Protein AF-A0A2E2U3H8-F1 (afdb_monomer_lite)

Structure (mmCIF, N/CA/C/O backbone):
data_AF-A0A2E2U3H8-F1
#
_entry.id   AF-A0A2E2U3H8-F1
#
loop_
_atom_site.group_PDB
_atom_site.id
_atom_site.type_symbol
_atom_site.label_atom_id
_atom_site.label_alt_id
_atom_site.label_comp_id
_atom_site.label_asym_id
_atom_site.label_entity_id
_atom_site.label_seq_id
_atom_site.pdbx_PDB_ins_code
_atom_site.Cartn_x
_atom_site.Cartn_y
_atom_site.Cartn_z
_atom_site.occupancy
_atom_site.B_iso_or_equiv
_atom_site.auth_seq_id
_atom_site.auth_comp_id
_atom_site.auth_asym_id
_atom_site.auth_atom_id
_atom_site.pdbx_PDB_model_num
ATOM 1 N N . MET A 1 1 ? 14.667 -15.020 2.758 1.00 33.25 1 MET A N 1
ATOM 2 C CA . MET A 1 1 ? 13.514 -15.561 3.508 1.00 33.25 1 MET A CA 1
ATOM 3 C C . MET A 1 1 ? 12.297 -14.980 2.812 1.00 33.25 1 MET A C 1
ATOM 5 O O . MET A 1 1 ? 12.153 -13.770 2.837 1.00 33.25 1 MET A O 1
ATOM 9 N N . PHE A 1 2 ? 11.556 -15.780 2.043 1.00 31.75 2 PHE A N 1
ATOM 10 C CA . PHE A 1 2 ? 10.430 -15.278 1.249 1.00 31.75 2 PHE A CA 1
ATOM 11 C C . PHE A 1 2 ? 9.254 -15.017 2.188 1.00 31.75 2 PHE A C 1
ATOM 13 O O . PHE A 1 2 ? 8.738 -15.956 2.792 1.00 31.75 2 PHE A O 1
ATOM 20 N N . ILE A 1 3 ? 8.874 -13.754 2.349 1.00 35.81 3 ILE A N 1
ATOM 21 C CA . ILE A 1 3 ? 7.619 -13.394 2.999 1.00 35.81 3 ILE A CA 1
ATOM 22 C C . ILE A 1 3 ? 6.612 -13.319 1.854 1.00 35.81 3 ILE A C 1
ATOM 24 O O . ILE A 1 3 ? 6.656 -12.395 1.051 1.00 35.81 3 ILE A O 1
ATOM 28 N N . SER A 1 4 ? 5.790 -14.357 1.696 1.00 38.09 4 SER A N 1
ATOM 29 C CA . SER A 1 4 ? 4.637 -14.288 0.795 1.00 38.09 4 SER A CA 1
ATOM 30 C 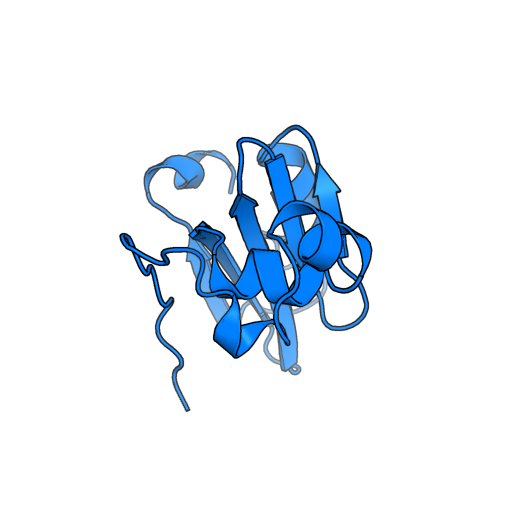C . SER A 1 4 ? 3.761 -13.094 1.192 1.00 38.09 4 SER A C 1
ATOM 32 O O . SER A 1 4 ? 3.645 -12.852 2.400 1.00 38.09 4 SER A O 1
ATOM 34 N N . PRO A 1 5 ? 3.111 -12.398 0.239 1.00 45.38 5 PRO A N 1
ATOM 35 C CA . PRO A 1 5 ? 2.172 -11.341 0.578 1.00 45.38 5 PRO A CA 1
ATOM 36 C C . PRO A 1 5 ? 1.086 -11.960 1.455 1.00 45.38 5 PRO A C 1
ATOM 38 O O . PRO A 1 5 ? 0.364 -12.873 1.040 1.00 45.38 5 PRO A O 1
ATOM 41 N N . LYS A 1 6 ? 1.038 -11.541 2.721 1.00 49.16 6 LYS A N 1
ATOM 42 C CA . LYS A 1 6 ? -0.003 -11.961 3.652 1.00 49.16 6 LYS A CA 1
ATOM 43 C C . LYS A 1 6 ? -1.239 -11.140 3.327 1.00 49.16 6 LYS A C 1
ATOM 45 O O . LYS A 1 6 ? -1.539 -10.172 4.007 1.00 49.16 6 LYS A O 1
ATOM 50 N N . TYR A 1 7 ? -1.969 -11.546 2.296 1.00 45.72 7 TYR A N 1
ATOM 51 C CA . TYR A 1 7 ? -3.379 -11.201 2.249 1.00 45.72 7 TYR A CA 1
ATOM 52 C C . TYR A 1 7 ? -4.042 -11.902 3.438 1.00 45.72 7 TYR A C 1
ATOM 54 O O . TYR A 1 7 ? -4.116 -13.134 3.476 1.00 45.72 7 TYR A O 1
ATOM 62 N N . VAL A 1 8 ? -4.438 -11.130 4.450 1.00 52.56 8 VAL A N 1
ATOM 63 C CA . VAL A 1 8 ? -5.211 -11.617 5.593 1.00 52.56 8 VAL A CA 1
ATOM 64 C C . VAL A 1 8 ? -6.640 -11.102 5.394 1.00 52.56 8 VAL A C 1
ATOM 66 O O . VAL A 1 8 ? -6.969 -10.031 5.893 1.00 52.56 8 VAL A O 1
ATOM 69 N N . PRO A 1 9 ? -7.495 -11.832 4.648 1.00 44.34 9 PRO A N 1
ATOM 70 C CA . PRO A 1 9 ? -8.863 -11.398 4.334 1.00 44.34 9 PRO A CA 1
ATOM 71 C C . PRO A 1 9 ? -9.733 -11.130 5.571 1.00 44.34 9 PRO A C 1
ATOM 73 O O . PRO A 1 9 ? -10.786 -10.513 5.455 1.00 44.34 9 PRO A O 1
ATOM 76 N N . ASP A 1 10 ? -9.276 -11.566 6.746 1.00 51.75 10 ASP A N 1
ATOM 77 C CA . ASP A 1 10 ? -9.946 -11.428 8.033 1.00 51.75 10 ASP A CA 1
ATOM 78 C C . ASP A 1 10 ? -9.028 -10.792 9.090 1.00 51.75 10 ASP A C 1
ATOM 80 O O . ASP A 1 10 ? -9.052 -11.204 10.252 1.00 51.75 10 ASP A O 1
ATOM 84 N N . ALA A 1 11 ? -8.176 -9.829 8.717 1.00 62.41 11 ALA A N 1
ATOM 85 C CA . ALA A 1 11 ? -7.449 -9.021 9.696 1.00 62.41 11 ALA A CA 1
ATOM 86 C C . ALA A 1 11 ? -8.455 -8.163 10.485 1.00 62.41 11 ALA A C 1
ATOM 88 O O . ALA A 1 11 ? -8.713 -7.001 10.185 1.00 62.41 11 ALA A O 1
ATOM 89 N N . GLN A 1 12 ? -9.113 -8.787 11.459 1.00 73.50 12 GLN A N 1
ATOM 90 C CA . GLN A 1 12 ? -10.036 -8.126 12.361 1.00 73.50 12 GLN A CA 1
ATOM 91 C C . GLN A 1 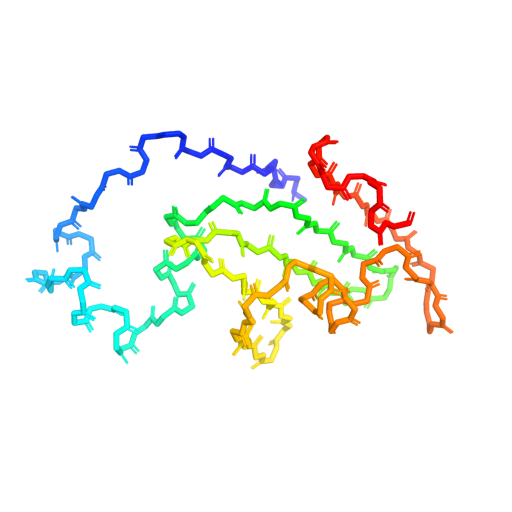12 ? -9.232 -7.325 13.375 1.00 73.50 12 GLN A C 1
ATOM 93 O O . GLN A 1 12 ? -8.219 -7.796 13.894 1.00 73.50 12 GLN A O 1
ATOM 98 N N . TRP A 1 13 ? -9.704 -6.112 13.653 1.00 83.00 13 TRP A N 1
ATOM 99 C CA . TRP A 1 13 ? -9.129 -5.267 14.685 1.00 83.00 13 TRP A CA 1
ATOM 100 C C . TRP A 1 13 ? -9.088 -6.008 16.026 1.00 83.00 13 TRP A C 1
ATOM 102 O O . TRP A 1 13 ? -10.128 -6.431 16.536 1.00 83.00 13 TRP A O 1
ATOM 112 N N . ASP A 1 14 ? -7.895 -6.126 16.604 1.00 84.69 14 ASP A N 1
ATOM 113 C CA . ASP A 1 14 ? -7.674 -6.709 17.925 1.00 84.69 14 ASP A CA 1
ATOM 114 C C . ASP A 1 14 ? -7.036 -5.660 18.849 1.00 84.69 14 ASP A C 1
ATOM 116 O O . ASP A 1 14 ? -5.824 -5.449 18.781 1.00 84.69 14 ASP A O 1
ATOM 120 N N . PRO A 1 15 ? -7.813 -5.001 19.730 1.00 81.00 15 PRO A N 1
ATOM 121 C CA . PRO A 1 15 ? -7.296 -3.969 20.624 1.00 81.00 15 PRO A CA 1
ATOM 122 C C . PRO A 1 15 ? -6.142 -4.441 21.518 1.00 81.00 15 PRO A C 1
ATOM 124 O O . PRO A 1 15 ? -5.319 -3.618 21.916 1.00 81.00 15 PRO A O 1
ATOM 127 N N . GLU A 1 16 ? -6.042 -5.737 21.840 1.00 85.62 16 GLU A N 1
ATOM 128 C CA . GLU A 1 16 ? -4.954 -6.250 22.683 1.00 85.62 16 GLU A CA 1
ATOM 129 C C . GLU A 1 16 ? -3.591 -6.141 21.987 1.00 85.62 16 GLU A C 1
ATOM 131 O O . GLU A 1 16 ? -2.581 -5.906 22.652 1.00 85.62 16 GLU A O 1
ATOM 136 N N . ARG A 1 17 ? -3.556 -6.213 20.649 1.00 82.94 17 ARG A N 1
ATOM 137 C CA . ARG A 1 17 ? -2.336 -5.969 19.859 1.00 82.94 17 ARG A CA 1
ATOM 138 C C . ARG A 1 17 ? -1.906 -4.509 19.853 1.00 82.94 17 ARG A C 1
ATOM 140 O O . ARG A 1 17 ? -0.728 -4.221 19.671 1.00 82.94 17 ARG A O 1
ATOM 147 N N . TRP A 1 18 ? -2.844 -3.604 20.107 1.00 85.88 18 TRP A N 1
ATOM 148 C CA . TRP A 1 18 ? -2.658 -2.161 19.999 1.00 85.88 18 TRP A CA 1
ATOM 149 C C . TRP A 1 18 ? -2.701 -1.465 21.359 1.00 85.88 18 TRP A C 1
ATOM 151 O O . TRP A 1 18 ? -3.096 -0.309 21.452 1.00 85.88 18 TRP A O 1
ATOM 161 N N . ASN A 1 19 ? -2.303 -2.151 22.437 1.00 86.94 19 ASN A N 1
ATOM 162 C CA . ASN A 1 19 ? -2.280 -1.609 23.805 1.00 86.94 19 ASN A CA 1
ATOM 163 C C . ASN A 1 19 ? -3.635 -1.042 24.281 1.00 86.94 19 ASN A C 1
ATOM 165 O O . ASN A 1 19 ? -3.680 -0.109 25.082 1.00 86.94 19 ASN A O 1
ATOM 169 N N . GLY A 1 20 ? -4.742 -1.600 23.788 1.00 88.19 20 GLY A N 1
ATOM 170 C CA . GLY A 1 20 ? -6.099 -1.151 24.093 1.00 88.19 20 GLY A CA 1
ATOM 171 C C . GLY A 1 20 ? -6.554 0.091 23.325 1.00 88.19 20 GLY A C 1
ATOM 172 O O . GLY A 1 20 ? -7.636 0.593 23.621 1.00 88.19 20 GLY A O 1
ATOM 173 N N . LEU A 1 21 ? -5.767 0.582 22.360 1.00 88.12 21 LEU A N 1
ATOM 174 C CA . LEU A 1 21 ? -6.179 1.673 21.478 1.00 88.12 21 LEU A CA 1
ATOM 175 C C . LEU A 1 21 ? -7.357 1.242 20.596 1.00 88.12 21 LEU A C 1
ATOM 177 O O . LEU A 1 21 ? -7.506 0.071 20.227 1.00 88.12 21 LEU A O 1
ATOM 181 N N . SER A 1 22 ? -8.195 2.205 20.235 1.00 89.62 22 SER A N 1
ATOM 182 C CA . SER A 1 22 ? -9.117 2.055 19.114 1.00 89.62 22 SER A CA 1
ATOM 183 C C . SER A 1 22 ? -8.366 2.095 17.779 1.00 89.62 22 SER A C 1
ATOM 185 O O . SER A 1 22 ? -7.233 2.567 17.689 1.00 89.62 22 SER A O 1
ATOM 187 N N . GLN A 1 23 ? -9.021 1.618 16.720 1.00 87.06 23 GLN A N 1
ATOM 188 C CA . GLN A 1 23 ? -8.463 1.626 15.365 1.00 87.06 23 GLN A CA 1
ATOM 189 C C . GLN A 1 23 ? -8.134 3.043 14.873 1.00 87.06 23 GLN A C 1
ATOM 191 O O . GLN A 1 23 ? -7.133 3.238 14.190 1.00 87.06 23 GLN A O 1
ATOM 196 N N . GLU A 1 24 ? -8.952 4.031 15.241 1.00 87.94 24 GLU A N 1
ATOM 197 C CA . GLU A 1 24 ? -8.727 5.442 14.910 1.00 87.94 24 GLU A CA 1
ATOM 198 C C . GLU A 1 24 ? -7.492 5.985 15.640 1.00 87.94 24 GLU A C 1
ATOM 200 O O . GLU A 1 24 ? -6.575 6.491 14.999 1.00 87.94 24 GLU A O 1
ATOM 205 N N . GLU A 1 25 ? -7.398 5.772 16.955 1.00 90.25 25 GLU A N 1
ATOM 206 C CA . GLU A 1 25 ? -6.247 6.220 17.754 1.00 90.25 25 GLU A CA 1
ATOM 207 C C . GLU A 1 25 ? -4.934 5.555 17.321 1.00 90.25 25 GLU A C 1
ATOM 209 O O . GLU A 1 25 ? -3.873 6.180 17.362 1.00 90.25 25 GLU A O 1
ATOM 214 N N . ALA A 1 26 ? -4.981 4.285 16.916 1.00 90.88 26 ALA A N 1
ATOM 215 C CA . ALA A 1 26 ? -3.814 3.591 16.393 1.00 90.88 26 ALA A CA 1
ATOM 216 C C . ALA A 1 26 ? -3.409 4.110 15.011 1.00 90.88 26 ALA A C 1
ATOM 218 O O . ALA A 1 26 ? -2.218 4.239 14.749 1.00 90.88 26 ALA A O 1
ATOM 219 N N . MET A 1 27 ? -4.369 4.459 14.150 1.00 89.94 27 MET A N 1
ATOM 220 C CA . MET A 1 27 ? -4.077 5.085 12.859 1.00 89.94 27 MET A CA 1
ATOM 221 C C . MET A 1 27 ? -3.462 6.481 13.035 1.00 89.94 27 MET A C 1
ATOM 223 O O . MET A 1 27 ? -2.600 6.872 12.258 1.00 89.94 27 MET A O 1
ATOM 227 N N . GLU A 1 28 ? -3.846 7.228 14.071 1.00 90.06 28 GLU A N 1
ATOM 228 C CA . GLU A 1 28 ? -3.227 8.522 14.383 1.00 90.06 28 GLU A CA 1
ATOM 229 C C . GLU A 1 28 ? -1.793 8.382 14.914 1.00 90.06 28 GLU A C 1
ATOM 231 O O . GLU A 1 28 ? -0.933 9.210 14.611 1.00 90.06 28 GLU A O 1
ATOM 236 N N . GLN A 1 29 ? -1.524 7.347 15.713 1.00 90.56 29 GLN A N 1
ATOM 237 C CA . GLN A 1 29 ? -0.230 7.173 16.380 1.00 90.56 29 GLN A CA 1
ATOM 238 C C . GLN A 1 29 ? 0.781 6.373 15.556 1.00 90.56 29 GLN A C 1
ATOM 240 O O . GLN A 1 29 ? 1.975 6.671 15.586 1.00 90.56 29 GLN A O 1
ATOM 245 N N . MET A 1 30 ? 0.320 5.337 14.859 1.00 90.31 30 MET A N 1
ATOM 246 C CA . MET A 1 30 ? 1.136 4.335 14.167 1.00 90.31 30 MET A CA 1
ATOM 247 C C . MET A 1 30 ? 0.475 3.927 12.837 1.00 90.31 30 MET A C 1
ATOM 249 O O . MET A 1 30 ? 0.194 2.746 12.618 1.00 90.31 30 MET A O 1
ATOM 253 N N . PRO A 1 31 ? 0.221 4.880 11.919 1.00 90.88 31 PRO A N 1
ATOM 254 C CA . PRO A 1 31 ? -0.512 4.597 10.685 1.00 90.88 31 PRO A CA 1
ATOM 255 C C . PRO A 1 31 ? 0.169 3.528 9.826 1.00 90.88 31 PRO A C 1
ATOM 257 O O . PRO A 1 31 ? -0.506 2.692 9.230 1.00 90.88 31 PRO A O 1
ATOM 260 N N . GLY A 1 32 ? 1.506 3.526 9.796 1.00 90.00 32 GLY A N 1
ATOM 261 C CA . GLY A 1 32 ? 2.280 2.557 9.028 1.00 90.00 32 GLY A CA 1
ATOM 262 C C . GLY A 1 32 ? 2.025 1.120 9.474 1.00 90.00 32 GLY A C 1
ATOM 263 O O . GLY A 1 32 ? 1.716 0.267 8.645 1.00 90.00 32 GLY A O 1
ATOM 264 N N . ASP A 1 33 ? 2.089 0.867 10.780 1.00 90.19 33 ASP A N 1
ATOM 265 C CA . ASP A 1 33 ? 1.877 -0.468 11.341 1.00 90.19 33 ASP A CA 1
ATOM 266 C C . ASP A 1 33 ? 0.442 -0.940 11.089 1.00 90.19 33 ASP A C 1
ATOM 268 O O . ASP A 1 33 ? 0.223 -2.081 10.680 1.00 90.19 33 ASP A O 1
ATOM 272 N N . VAL A 1 34 ? -0.537 -0.047 11.275 1.00 91.62 34 VAL A N 1
ATOM 273 C CA . VAL A 1 34 ? -1.955 -0.353 11.044 1.00 91.62 34 VAL A CA 1
ATOM 274 C C . VAL A 1 34 ? -2.189 -0.755 9.590 1.00 91.62 34 VAL A C 1
ATOM 276 O O . VAL A 1 34 ? -2.824 -1.776 9.329 1.00 91.62 34 VAL A O 1
ATOM 279 N N . VAL A 1 35 ? -1.663 0.011 8.633 1.00 92.75 35 VAL A N 1
ATOM 280 C CA . VAL A 1 35 ? -1.855 -0.273 7.205 1.00 92.75 35 VAL A CA 1
ATOM 281 C C . VAL A 1 35 ? -1.091 -1.523 6.767 1.00 92.75 35 VAL A C 1
ATOM 283 O O . VAL A 1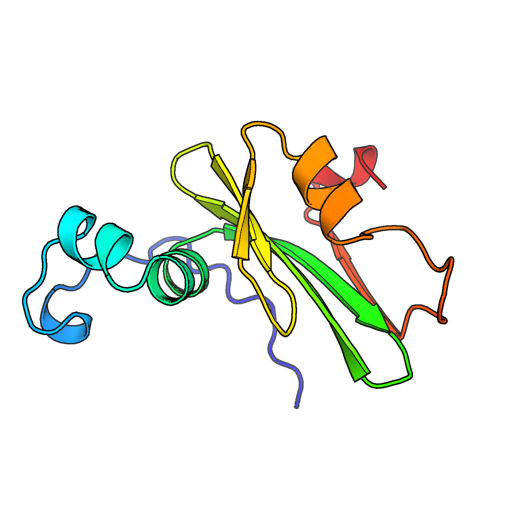 35 ? -1.630 -2.300 5.987 1.00 92.75 35 VAL A O 1
ATOM 286 N N . MET A 1 36 ? 0.121 -1.767 7.268 1.00 90.69 36 MET A N 1
ATOM 287 C CA . MET A 1 36 ? 0.860 -2.992 6.936 1.00 90.69 36 MET A CA 1
ATOM 288 C C . MET A 1 36 ? 0.198 -4.257 7.504 1.00 90.69 36 MET A C 1
ATOM 290 O O . MET A 1 36 ? 0.322 -5.327 6.910 1.00 90.69 36 MET A O 1
ATOM 294 N N . GLU A 1 37 ? -0.483 -4.166 8.652 1.00 89.69 37 GLU A N 1
ATOM 295 C CA . GLU A 1 37 ? -1.146 -5.318 9.275 1.00 89.69 37 GLU A CA 1
ATOM 296 C C . GLU A 1 37 ? -2.563 -5.565 8.741 1.00 89.69 37 GLU A C 1
ATOM 298 O O . GLU A 1 37 ? -2.961 -6.722 8.583 1.00 89.69 37 GLU A O 1
ATOM 303 N N . LEU A 1 38 ? -3.326 -4.501 8.477 1.00 90.31 38 LEU A N 1
ATOM 304 C CA . LEU A 1 38 ? -4.752 -4.584 8.131 1.00 90.31 38 LEU A CA 1
ATOM 305 C C . LEU A 1 38 ? -5.056 -4.235 6.671 1.00 90.31 38 LEU A C 1
ATOM 307 O O . LEU A 1 38 ? -6.147 -4.534 6.185 1.00 90.31 38 LEU A O 1
ATOM 311 N N . GLY A 1 39 ? -4.137 -3.560 5.985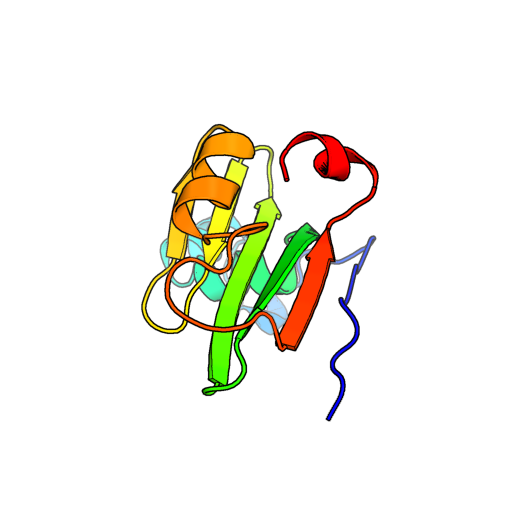 1.00 91.56 39 GLY A N 1
ATOM 312 C CA . GLY A 1 39 ? -4.276 -3.199 4.583 1.00 91.56 39 GLY A CA 1
ATOM 313 C C . GLY A 1 39 ? -4.048 -4.387 3.657 1.00 91.56 39 GLY A C 1
ATOM 314 O O . GLY A 1 39 ? -3.327 -5.337 3.960 1.00 91.56 39 GLY A O 1
ATOM 315 N N . GLU A 1 40 ? -4.648 -4.314 2.478 1.00 94.12 40 GLU A N 1
ATOM 316 C CA . GLU A 1 40 ? -4.397 -5.262 1.403 1.00 94.12 40 GLU A CA 1
ATOM 317 C C . GLU A 1 40 ? -3.160 -4.813 0.622 1.00 94.12 40 GLU A C 1
ATOM 319 O O . GLU A 1 40 ? -3.173 -3.750 0.005 1.00 94.12 40 GLU A O 1
ATOM 324 N N . GLU A 1 41 ? -2.082 -5.604 0.625 1.00 95.50 41 GLU A N 1
ATOM 325 C CA . GLU A 1 41 ? -0.947 -5.342 -0.267 1.00 95.50 41 GLU A CA 1
ATOM 326 C C . GLU A 1 41 ? -1.382 -5.558 -1.726 1.00 95.50 41 GLU A C 1
ATOM 328 O O . GLU A 1 41 ? -1.658 -6.685 -2.147 1.00 95.50 41 GLU A O 1
ATOM 333 N N . ILE A 1 42 ? -1.410 -4.480 -2.511 1.00 97.19 42 ILE A N 1
ATOM 334 C CA . ILE A 1 42 ? -1.832 -4.497 -3.919 1.00 97.19 42 ILE A CA 1
ATOM 335 C C . ILE A 1 42 ? -0.653 -4.482 -4.895 1.00 97.19 42 ILE A C 1
ATOM 337 O O . ILE A 1 42 ? -0.810 -4.869 -6.056 1.00 97.19 42 ILE A O 1
ATOM 341 N N . ALA A 1 43 ? 0.529 -4.056 -4.447 1.00 97.69 43 ALA A N 1
ATOM 342 C CA . ALA A 1 43 ? 1.770 -4.192 -5.198 1.00 97.69 43 ALA A CA 1
ATOM 343 C C . ALA A 1 43 ? 2.996 -4.188 -4.283 1.00 97.69 43 ALA A C 1
ATOM 345 O O . ALA A 1 43 ? 3.012 -3.529 -3.246 1.00 97.69 43 ALA A O 1
ATOM 346 N N . SER A 1 44 ? 4.053 -4.862 -4.714 1.00 96.62 44 SER A N 1
ATOM 347 C CA . SER A 1 44 ? 5.381 -4.761 -4.117 1.00 96.62 44 SER A CA 1
ATOM 348 C C . SER A 1 44 ? 6.460 -4.945 -5.174 1.00 96.62 44 SER A C 1
ATOM 350 O O . SER A 1 44 ? 6.285 -5.663 -6.162 1.00 96.62 44 SER A O 1
ATOM 352 N N . GLN A 1 45 ? 7.578 -4.251 -5.007 1.00 96.12 45 GLN A N 1
ATOM 353 C CA . GLN A 1 45 ? 8.720 -4.353 -5.902 1.00 96.12 45 GLN A CA 1
ATOM 354 C C . GLN A 1 45 ? 10.014 -4.192 -5.116 1.00 96.12 45 GLN A C 1
ATOM 356 O O . GLN A 1 45 ? 10.136 -3.293 -4.287 1.00 96.12 45 GLN A O 1
ATOM 361 N N . SER A 1 46 ? 10.988 -5.049 -5.403 1.00 95.38 46 SER A N 1
ATOM 362 C CA . SER A 1 46 ? 12.360 -4.912 -4.923 1.00 95.38 46 SER A CA 1
ATOM 363 C C . SER A 1 46 ? 13.321 -4.748 -6.092 1.00 95.38 46 SER A C 1
ATOM 365 O O . SER A 1 46 ? 13.071 -5.224 -7.205 1.00 95.38 46 SER A O 1
ATOM 367 N N . TRP A 1 47 ? 14.447 -4.097 -5.826 1.00 94.81 47 TRP A N 1
ATOM 368 C CA . TRP A 1 47 ? 15.548 -3.931 -6.768 1.00 94.81 47 TRP A CA 1
ATOM 369 C C . TRP A 1 47 ? 16.803 -4.641 -6.260 1.00 94.81 47 TRP A C 1
ATOM 371 O O . TRP A 1 47 ? 16.955 -4.881 -5.060 1.00 94.81 47 TRP A O 1
ATOM 381 N N . ARG A 1 48 ? 17.713 -4.999 -7.172 1.00 90.88 48 ARG A N 1
ATOM 382 C CA . ARG A 1 48 ? 18.860 -5.872 -6.862 1.00 90.88 48 ARG A CA 1
ATOM 383 C C . ARG A 1 48 ? 19.787 -5.349 -5.770 1.00 90.88 48 ARG A C 1
ATOM 385 O O . ARG A 1 48 ? 20.413 -6.159 -5.090 1.00 90.88 48 ARG A O 1
ATOM 392 N N . ASN A 1 49 ? 19.876 -4.035 -5.575 1.00 86.31 49 ASN A N 1
ATOM 393 C CA . ASN A 1 49 ? 20.703 -3.450 -4.517 1.00 86.31 49 ASN A CA 1
ATOM 394 C C . ASN A 1 49 ? 19.986 -3.284 -3.167 1.00 86.31 49 ASN A C 1
ATOM 396 O O . ASN A 1 49 ? 20.527 -2.646 -2.267 1.00 86.31 49 ASN A O 1
ATOM 400 N N . GLY A 1 50 ? 18.810 -3.892 -2.998 1.00 85.50 50 GLY A N 1
ATOM 401 C CA . GLY A 1 50 ? 18.142 -4.039 -1.704 1.00 85.50 50 GLY A CA 1
ATOM 402 C C . GLY A 1 50 ? 17.031 -3.032 -1.426 1.00 85.50 50 GLY A C 1
ATOM 403 O O . GLY A 1 50 ? 16.281 -3.245 -0.480 1.00 85.50 50 GLY A O 1
ATOM 404 N N . SER A 1 51 ? 16.870 -1.999 -2.258 1.00 90.81 51 SER A N 1
ATOM 405 C CA . SER A 1 51 ? 15.718 -1.102 -2.159 1.00 90.81 51 SER A CA 1
ATOM 406 C C . SER A 1 51 ? 14.418 -1.857 -2.425 1.00 90.81 51 SER A C 1
ATOM 408 O O . SER A 1 51 ? 14.377 -2.797 -3.228 1.00 90.81 51 SER A O 1
ATOM 410 N N . TRP A 1 52 ? 13.343 -1.420 -1.780 1.00 93.19 52 TRP A N 1
ATOM 411 C CA . TRP A 1 52 ? 12.012 -1.985 -1.952 1.00 93.19 52 TRP A CA 1
ATOM 412 C C . TRP A 1 52 ? 10.938 -0.913 -1.797 1.00 93.19 52 TRP A C 1
ATOM 414 O O . TRP A 1 52 ? 11.159 0.156 -1.224 1.00 93.19 52 TRP A O 1
ATOM 424 N N . SER A 1 53 ? 9.769 -1.187 -2.359 1.00 95.06 53 SER A N 1
ATOM 425 C CA . SER A 1 53 ? 8.573 -0.381 -2.161 1.00 95.06 53 SER A CA 1
ATOM 426 C C . SER A 1 53 ? 7.334 -1.264 -2.206 1.00 95.06 53 SER A C 1
ATOM 428 O O . SER A 1 53 ? 7.255 -2.195 -3.012 1.00 95.06 53 SER A O 1
ATOM 430 N N . ASN A 1 54 ? 6.353 -0.947 -1.366 1.00 96.94 54 ASN A N 1
ATOM 431 C CA . ASN A 1 54 ? 5.073 -1.645 -1.293 1.00 96.94 54 ASN A CA 1
ATOM 432 C C . ASN A 1 54 ? 3.935 -0.633 -1.429 1.00 96.94 54 ASN A C 1
ATOM 434 O O . ASN A 1 54 ? 4.065 0.531 -1.052 1.00 96.94 54 ASN A O 1
ATOM 438 N N . VAL A 1 55 ? 2.803 -1.082 -1.957 1.00 97.69 55 VAL A N 1
ATOM 439 C CA . VAL A 1 55 ? 1.570 -0.304 -2.027 1.00 97.69 55 VAL A CA 1
ATOM 440 C C . VAL A 1 55 ? 0.450 -1.107 -1.388 1.00 97.69 55 VAL A C 1
ATOM 442 O O . VAL A 1 55 ? 0.213 -2.254 -1.770 1.00 97.69 55 VAL A O 1
ATOM 445 N N . TYR A 1 56 ? -0.255 -0.477 -0.454 1.00 97.00 56 TYR A N 1
ATOM 446 C CA . TYR A 1 56 ? -1.392 -1.056 0.254 1.00 97.00 56 TYR A CA 1
ATOM 447 C C . TYR A 1 56 ? -2.680 -0.291 -0.059 1.00 97.00 56 TYR A C 1
ATOM 449 O O . TYR A 1 56 ? -2.662 0.935 -0.183 1.00 97.00 56 TYR A O 1
ATOM 457 N N . GLU A 1 57 ? -3.800 -1.003 -0.163 1.00 96.19 57 GLU A N 1
ATOM 458 C CA . GLU A 1 57 ? -5.156 -0.448 -0.143 1.00 96.19 57 GLU A CA 1
ATOM 459 C C . GLU A 1 57 ? -5.748 -0.648 1.256 1.00 96.19 57 GLU A C 1
ATOM 461 O O . GLU A 1 57 ? -5.785 -1.761 1.780 1.00 96.19 57 GLU A O 1
ATOM 466 N N . TYR A 1 58 ? -6.217 0.430 1.878 1.00 93.56 58 TYR A N 1
ATOM 467 C CA . TYR A 1 58 ? -6.844 0.369 3.195 1.00 93.56 58 TYR A CA 1
ATOM 468 C C . TYR A 1 58 ? -7.910 1.456 3.324 1.00 93.56 58 TYR A C 1
ATOM 470 O O . TYR A 1 58 ? -7.658 2.622 3.029 1.00 93.56 58 TYR A O 1
ATOM 478 N N . ASN A 1 59 ? -9.130 1.074 3.716 1.00 91.12 59 ASN A N 1
ATOM 479 C CA . ASN A 1 59 ? -10.287 1.975 3.842 1.00 91.12 59 ASN A CA 1
ATOM 480 C C . ASN A 1 59 ? -10.536 2.887 2.615 1.00 91.12 59 ASN A C 1
ATOM 482 O O . ASN A 1 59 ? -10.961 4.033 2.752 1.00 91.12 59 ASN A O 1
ATOM 486 N N . GLY A 1 60 ? -10.289 2.376 1.402 1.00 92.94 60 GLY A N 1
ATOM 487 C CA . GLY A 1 60 ? -10.484 3.117 0.147 1.00 92.94 60 GLY A CA 1
ATOM 488 C C . GLY A 1 60 ? -9.392 4.145 -0.172 1.00 92.94 60 GLY A C 1
ATOM 489 O O . GLY A 1 60 ? -9.540 4.907 -1.126 1.00 92.94 60 GLY A O 1
ATOM 490 N N . LYS A 1 61 ? -8.311 4.166 0.611 1.00 96.62 61 LYS A N 1
ATOM 491 C CA . LYS A 1 61 ? -7.096 4.954 0.391 1.00 96.62 61 LYS A CA 1
ATOM 492 C C . LYS A 1 61 ? -5.939 4.052 -0.014 1.00 96.62 61 LYS A C 1
ATOM 494 O O . LYS A 1 61 ? -5.968 2.843 0.222 1.00 96.62 61 LYS A O 1
ATOM 499 N N . PHE A 1 62 ? -4.918 4.656 -0.612 1.00 97.69 62 PHE A N 1
ATOM 500 C CA . PHE A 1 62 ? -3.730 3.958 -1.087 1.00 97.69 62 PHE A CA 1
ATOM 501 C C . PHE A 1 62 ? -2.492 4.486 -0.384 1.00 97.69 62 PHE A C 1
ATOM 503 O O . PHE A 1 62 ? -2.292 5.693 -0.299 1.00 97.69 62 PHE A O 1
ATOM 510 N N . TYR A 1 63 ? -1.642 3.585 0.082 1.00 97.50 63 TYR A N 1
ATOM 511 C CA . TYR A 1 63 ? -0.475 3.929 0.879 1.00 97.50 63 TYR A CA 1
ATOM 512 C C . TYR A 1 63 ? 0.769 3.378 0.208 1.00 97.50 63 TYR A C 1
ATOM 514 O O . TYR A 1 63 ? 0.882 2.171 0.003 1.00 97.50 63 TYR A O 1
ATOM 522 N N . SER A 1 64 ? 1.691 4.266 -0.149 1.00 96.88 64 SER A N 1
ATOM 523 C CA . SER A 1 64 ? 3.020 3.897 -0.633 1.00 96.88 64 SER A CA 1
ATOM 524 C C . SER A 1 64 ? 3.962 3.801 0.554 1.00 96.88 64 SER A C 1
ATOM 526 O O . SER A 1 64 ? 4.110 4.781 1.281 1.00 96.88 64 SER A O 1
ATOM 528 N N . PHE A 1 65 ? 4.641 2.670 0.681 1.00 95.62 65 PHE A N 1
ATOM 529 C CA . PHE A 1 65 ? 5.694 2.424 1.655 1.00 95.62 65 PHE A CA 1
ATOM 530 C C . PHE A 1 65 ? 7.032 2.272 0.952 1.00 95.62 65 PHE A C 1
ATOM 532 O O . PHE A 1 65 ? 7.137 1.559 -0.049 1.00 95.62 65 PHE A O 1
ATOM 539 N N . ASP A 1 66 ? 8.050 2.906 1.511 1.00 90.06 66 ASP A N 1
ATOM 540 C CA . ASP A 1 66 ? 9.449 2.628 1.224 1.00 90.06 66 ASP A CA 1
ATOM 541 C C . ASP A 1 66 ? 10.232 2.482 2.543 1.00 90.06 66 ASP A C 1
ATOM 543 O O . ASP A 1 66 ? 9.654 2.432 3.628 1.00 90.06 66 ASP A O 1
ATOM 547 N N . GLU A 1 67 ? 11.556 2.371 2.460 1.00 82.50 67 GLU A N 1
ATOM 548 C CA . GLU A 1 67 ? 12.429 2.200 3.630 1.00 82.50 67 GLU A CA 1
ATOM 549 C C . GLU A 1 67 ? 12.396 3.374 4.620 1.00 82.50 67 GLU A C 1
ATOM 551 O O . GLU A 1 67 ? 12.906 3.251 5.736 1.00 82.50 67 GLU A O 1
ATOM 556 N N . VAL A 1 68 ? 11.862 4.524 4.207 1.00 84.19 68 VAL A N 1
ATOM 557 C CA . VAL A 1 68 ? 12.002 5.792 4.922 1.00 84.19 68 VAL A CA 1
ATOM 558 C C . VAL A 1 68 ? 10.651 6.365 5.323 1.00 84.19 68 VAL A C 1
ATOM 560 O O . VAL A 1 68 ? 10.558 6.975 6.388 1.00 84.19 68 VAL A O 1
ATOM 563 N N . ASP A 1 69 ? 9.627 6.210 4.485 1.00 90.75 69 ASP A N 1
ATOM 564 C CA . ASP A 1 69 ? 8.378 6.942 4.643 1.00 90.75 69 ASP A CA 1
ATOM 565 C C . ASP A 1 69 ? 7.140 6.168 4.168 1.00 90.75 69 ASP A C 1
ATOM 567 O O . ASP A 1 69 ? 7.202 5.237 3.357 1.00 90.75 69 ASP A O 1
ATOM 571 N N . MET A 1 70 ?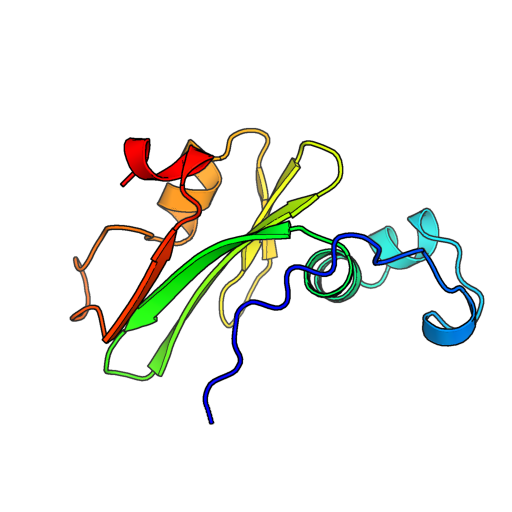 5.991 6.622 4.665 1.00 93.94 70 MET A N 1
ATOM 572 C CA . MET A 1 70 ? 4.666 6.215 4.226 1.00 93.94 70 MET A CA 1
ATOM 573 C C . MET A 1 70 ? 3.900 7.442 3.730 1.00 93.94 70 MET A C 1
ATOM 575 O O . MET A 1 70 ? 3.729 8.419 4.457 1.00 93.94 70 MET A O 1
ATOM 579 N N . VAL A 1 71 ? 3.359 7.369 2.513 1.00 96.69 71 VAL A N 1
ATOM 580 C CA . VAL A 1 71 ? 2.574 8.463 1.920 1.00 96.69 71 VAL A CA 1
ATOM 581 C C . VAL A 1 71 ? 1.195 7.969 1.486 1.00 96.69 71 VAL A C 1
ATOM 583 O O . VAL A 1 71 ? 1.091 6.959 0.789 1.00 96.69 71 VAL A O 1
ATOM 586 N N . GLU A 1 72 ? 0.147 8.697 1.883 1.00 96.81 72 GLU A N 1
ATOM 587 C CA . GLU A 1 72 ? -1.250 8.438 1.504 1.00 96.81 72 GLU A CA 1
ATOM 588 C C . GLU A 1 72 ? -1.617 9.097 0.163 1.00 96.81 72 GLU A C 1
ATOM 590 O O . GLU A 1 72 ? -1.219 10.226 -0.130 1.00 96.81 72 GLU A O 1
ATOM 595 N N . PHE A 1 73 ? -2.445 8.405 -0.619 1.00 97.69 73 PHE A N 1
ATOM 596 C CA . PHE A 1 73 ? -3.007 8.845 -1.888 1.00 97.69 73 PHE A CA 1
ATOM 597 C C . PHE A 1 73 ? -4.489 8.468 -2.011 1.00 97.69 73 PHE A C 1
ATOM 599 O O . PHE A 1 73 ? -4.944 7.444 -1.501 1.00 97.69 73 PHE A O 1
ATOM 606 N N . ASP A 1 74 ? -5.226 9.263 -2.787 1.00 97.88 74 ASP A N 1
ATOM 607 C CA . ASP A 1 74 ? -6.616 8.975 -3.173 1.00 97.88 74 ASP A CA 1
ATOM 608 C C . ASP A 1 74 ? -6.726 8.047 -4.397 1.00 97.88 74 ASP A C 1
ATOM 610 O O . ASP A 1 74 ? -7.804 7.549 -4.714 1.00 97.88 74 ASP A O 1
ATOM 614 N N . SER A 1 75 ? -5.620 7.831 -5.115 1.00 97.38 75 SER A N 1
ATOM 615 C CA . SER A 1 75 ? -5.579 7.084 -6.374 1.00 97.38 75 SER A CA 1
ATOM 616 C C . SER A 1 75 ? -4.480 6.021 -6.352 1.00 97.38 75 SER A C 1
ATOM 618 O O . SER A 1 75 ? -3.337 6.338 -5.998 1.00 97.38 75 SER A O 1
ATOM 620 N N . PRO A 1 76 ? -4.762 4.788 -6.819 1.00 97.00 76 PRO A N 1
ATOM 621 C CA . PRO A 1 76 ? -3.748 3.743 -6.896 1.00 97.00 76 PRO A CA 1
ATOM 622 C C . PRO A 1 76 ? -2.652 4.106 -7.904 1.00 97.00 76 PRO A C 1
ATOM 624 O O . PRO A 1 76 ? -1.489 3.784 -7.691 1.00 97.00 76 PRO A O 1
ATOM 627 N N . GLN A 1 77 ? -2.988 4.834 -8.976 1.00 96.94 77 GLN A N 1
ATOM 628 C CA . GLN A 1 77 ? -2.018 5.241 -9.996 1.00 96.94 77 GLN A CA 1
ATOM 629 C C . GLN A 1 77 ? -0.926 6.151 -9.414 1.00 96.94 77 GLN A C 1
ATOM 631 O O . GLN A 1 77 ? 0.245 6.013 -9.777 1.00 96.94 77 GLN A O 1
ATOM 636 N N . ASP A 1 78 ? -1.299 7.068 -8.518 1.00 97.81 78 ASP A N 1
ATOM 637 C CA . ASP A 1 78 ? -0.353 7.995 -7.893 1.00 97.81 78 ASP A CA 1
ATOM 638 C C . ASP A 1 78 ? 0.529 7.274 -6.870 1.00 97.81 78 ASP A C 1
ATOM 640 O O . ASP A 1 78 ? 1.746 7.477 -6.869 1.00 97.81 78 ASP A O 1
ATOM 644 N N . ALA A 1 79 ? -0.052 6.355 -6.090 1.00 97.25 79 ALA A N 1
ATOM 645 C CA . ALA A 1 79 ? 0.699 5.503 -5.173 1.00 97.25 79 ALA A CA 1
ATOM 646 C C . ALA A 1 79 ? 1.713 4.615 -5.917 1.00 97.25 79 ALA A C 1
ATOM 648 O O . ALA A 1 79 ? 2.886 4.589 -5.554 1.00 97.25 79 ALA A O 1
ATOM 649 N N . PHE A 1 80 ? 1.311 3.969 -7.019 1.00 96.81 80 PHE A N 1
ATOM 650 C CA . PHE A 1 80 ? 2.201 3.147 -7.855 1.00 96.81 80 PHE A CA 1
ATOM 651 C C . PHE A 1 80 ? 3.349 3.968 -8.434 1.00 96.81 80 PHE A C 1
ATOM 653 O O . PHE A 1 80 ? 4.501 3.534 -8.429 1.00 96.81 80 PHE A O 1
ATOM 660 N N . LYS A 1 81 ? 3.046 5.180 -8.910 1.00 95.25 81 LYS A N 1
ATOM 661 C CA . LYS A 1 81 ? 4.050 6.094 -9.454 1.00 95.25 81 LYS A CA 1
ATOM 662 C C . LYS A 1 81 ? 5.044 6.543 -8.383 1.00 95.25 81 LYS A C 1
ATOM 664 O O . LYS A 1 81 ? 6.237 6.595 -8.669 1.00 95.25 81 LYS A O 1
ATOM 669 N N . ARG A 1 82 ? 4.578 6.857 -7.169 1.00 94.62 82 ARG A N 1
ATOM 670 C CA . ARG A 1 82 ? 5.442 7.215 -6.030 1.00 94.62 82 ARG A CA 1
ATOM 671 C C . ARG A 1 82 ? 6.321 6.044 -5.584 1.00 94.62 82 ARG A C 1
ATOM 673 O O . ARG A 1 82 ? 7.489 6.275 -5.282 1.00 94.62 82 ARG A O 1
ATOM 680 N N . ALA A 1 83 ? 5.773 4.832 -5.564 1.00 94.25 83 ALA A N 1
ATOM 681 C CA . ALA A 1 83 ? 6.468 3.591 -5.214 1.00 94.25 83 ALA A CA 1
ATOM 682 C C . ALA A 1 83 ? 7.328 3.024 -6.361 1.00 94.25 83 ALA A C 1
ATOM 684 O O . ALA A 1 83 ? 7.937 1.970 -6.214 1.00 94.25 83 ALA A O 1
ATOM 685 N N . ASN A 1 84 ? 7.371 3.695 -7.518 1.00 93.75 84 ASN A N 1
ATOM 686 C CA . ASN A 1 84 ? 8.127 3.274 -8.699 1.00 93.75 84 ASN A CA 1
ATOM 687 C C . ASN A 1 84 ? 7.806 1.835 -9.178 1.00 93.75 84 ASN A C 1
ATOM 689 O O . ASN A 1 84 ? 8.652 1.154 -9.764 1.00 93.75 84 ASN A O 1
ATOM 693 N N . ILE A 1 85 ? 6.573 1.373 -8.949 1.00 95.25 85 ILE A N 1
ATOM 694 C CA . ILE A 1 85 ? 6.109 0.045 -9.366 1.00 95.25 85 ILE A CA 1
ATOM 695 C C . ILE A 1 85 ? 6.037 -0.008 -10.898 1.00 95.25 85 ILE A C 1
ATOM 697 O O . ILE A 1 85 ? 5.550 0.923 -11.539 1.00 95.25 85 ILE A O 1
ATOM 701 N N . GLY A 1 86 ? 6.536 -1.092 -11.499 1.00 92.75 86 GLY A N 1
ATOM 702 C CA . GLY A 1 86 ? 6.562 -1.274 -12.958 1.00 92.75 86 GLY A CA 1
ATOM 703 C C . GLY A 1 86 ? 7.753 -0.611 -13.653 1.00 92.75 86 GLY A C 1
ATOM 704 O O . GLY A 1 86 ? 7.927 -0.767 -14.859 1.00 92.75 86 GLY A O 1
ATOM 705 N N . ARG A 1 87 ? 8.599 0.108 -12.909 1.00 91.12 87 ARG A N 1
ATOM 706 C CA . ARG A 1 87 ? 9.707 0.897 -13.459 1.00 91.12 87 ARG A CA 1
ATOM 707 C C . ARG A 1 87 ? 11.055 0.415 -12.931 1.00 91.12 87 ARG A C 1
ATOM 709 O O . ARG A 1 87 ? 11.207 0.084 -11.757 1.00 91.12 87 ARG A O 1
ATOM 716 N N . ASN A 1 88 ? 12.054 0.419 -13.806 1.00 89.69 88 ASN A N 1
ATOM 717 C CA . ASN A 1 88 ? 13.436 0.010 -13.532 1.00 89.69 88 ASN A CA 1
ATOM 718 C C . ASN A 1 88 ? 14.439 1.128 -13.868 1.00 89.69 88 ASN A C 1
ATOM 720 O O . ASN A 1 88 ? 15.564 0.867 -14.282 1.00 89.69 88 ASN A O 1
ATOM 724 N N . ASP A 1 89 ? 14.011 2.384 -13.715 1.00 83.69 89 ASP A N 1
ATOM 725 C CA . ASP A 1 89 ? 14.767 3.554 -14.178 1.00 83.69 89 ASP A CA 1
ATOM 726 C C . ASP A 1 89 ? 16.148 3.704 -13.516 1.00 83.69 89 ASP A C 1
ATOM 728 O O . ASP A 1 89 ? 17.063 4.257 -14.125 1.00 83.69 89 ASP A O 1
ATOM 732 N N . PHE A 1 90 ? 16.287 3.245 -12.266 1.00 78.38 90 PHE A N 1
ATOM 733 C CA . PHE A 1 90 ? 17.481 3.454 -11.437 1.00 78.38 90 PHE A CA 1
ATOM 734 C C . PHE A 1 90 ? 18.239 2.165 -11.100 1.00 78.38 90 PHE A C 1
ATOM 736 O O . PHE A 1 90 ? 19.442 2.222 -10.856 1.00 78.38 90 PHE A O 1
ATOM 743 N N . ASP A 1 91 ? 17.552 1.022 -11.084 1.00 86.56 91 ASP A N 1
ATOM 744 C CA . ASP A 1 91 ? 18.127 -0.292 -10.799 1.00 86.56 91 ASP A CA 1
ATOM 745 C C . ASP A 1 91 ? 17.269 -1.389 -11.454 1.00 86.56 91 ASP A C 1
ATOM 747 O O . ASP A 1 91 ? 16.098 -1.176 -11.789 1.00 86.56 91 ASP A O 1
ATOM 751 N N . GLU A 1 92 ? 17.847 -2.572 -11.645 1.00 92.81 92 GLU A N 1
ATOM 752 C CA . GLU A 1 92 ? 17.133 -3.736 -12.160 1.00 92.81 92 GLU A CA 1
ATOM 753 C C . GLU A 1 92 ? 16.151 -4.269 -11.112 1.00 92.81 92 GLU A C 1
ATOM 755 O O . GLU A 1 92 ? 16.499 -4.452 -9.942 1.00 92.81 92 GLU A O 1
ATOM 760 N N . ILE A 1 93 ? 14.922 -4.549 -11.553 1.00 93.44 93 ILE A N 1
ATOM 761 C CA . ILE A 1 93 ? 13.904 -5.193 -10.720 1.00 93.44 93 ILE A CA 1
ATOM 762 C C . ILE A 1 93 ? 14.396 -6.597 -10.358 1.00 93.44 93 ILE A C 1
ATOM 764 O O . ILE A 1 93 ? 14.719 -7.399 -11.237 1.00 93.44 93 ILE A O 1
ATOM 768 N N . ASP A 1 94 ? 14.435 -6.882 -9.062 1.00 94.88 94 ASP A N 1
ATOM 769 C CA . ASP A 1 94 ? 14.777 -8.193 -8.514 1.00 94.88 94 ASP A CA 1
ATOM 770 C C . ASP A 1 94 ? 13.521 -9.050 -8.323 1.00 94.88 94 ASP A C 1
ATOM 772 O O . ASP A 1 94 ? 13.472 -10.206 -8.745 1.00 94.88 94 ASP A O 1
ATOM 776 N N . SER A 1 95 ? 12.461 -8.460 -7.766 1.00 94.50 95 SER A N 1
ATOM 777 C CA . SER A 1 95 ? 11.156 -9.103 -7.642 1.00 94.50 95 SER A CA 1
ATOM 778 C C . SER A 1 95 ? 10.020 -8.096 -7.792 1.00 94.50 95 SER A C 1
ATOM 780 O O . SER A 1 95 ? 10.180 -6.914 -7.491 1.00 94.50 95 SER A O 1
ATOM 782 N N . GLN A 1 96 ? 8.875 -8.563 -8.289 1.00 95.81 96 GLN A N 1
ATOM 783 C CA . GLN A 1 96 ? 7.674 -7.749 -8.432 1.00 95.81 96 GLN A CA 1
ATOM 784 C C . GLN A 1 96 ? 6.427 -8.601 -8.201 1.00 95.81 96 GLN A C 1
ATOM 786 O O . GLN A 1 96 ? 6.294 -9.703 -8.740 1.00 95.81 96 GLN A O 1
ATOM 791 N N . TYR A 1 97 ? 5.492 -8.039 -7.449 1.00 96.25 97 TYR A N 1
ATOM 792 C CA . TYR A 1 97 ? 4.125 -8.498 -7.304 1.00 96.25 97 TYR A CA 1
ATOM 793 C C . TYR A 1 97 ? 3.175 -7.336 -7.608 1.00 96.25 97 TYR A C 1
ATOM 795 O O . TYR A 1 97 ? 3.388 -6.207 -7.174 1.00 96.25 97 TYR A O 1
ATOM 803 N N . VAL A 1 98 ? 2.124 -7.621 -8.374 1.00 97.06 98 VAL A N 1
ATOM 804 C CA . VAL A 1 98 ? 1.017 -6.695 -8.628 1.00 97.06 98 VAL A CA 1
ATOM 805 C C . VAL A 1 98 ? -0.260 -7.514 -8.626 1.00 97.06 98 VAL A C 1
ATOM 807 O O . VAL A 1 98 ? -0.380 -8.481 -9.396 1.00 97.06 98 VAL A O 1
ATOM 810 N N . ASP A 1 99 ? -1.210 -7.129 -7.777 1.00 95.62 99 ASP A N 1
ATOM 811 C CA . ASP A 1 99 ? -2.513 -7.772 -7.735 1.00 95.62 99 ASP A CA 1
ATOM 812 C C . ASP A 1 99 ? -3.206 -7.684 -9.105 1.00 95.62 99 ASP A C 1
ATOM 814 O O . ASP A 1 99 ? -3.081 -6.715 -9.862 1.00 95.62 99 ASP A O 1
ATOM 818 N N . SER A 1 100 ? -3.946 -8.736 -9.450 1.00 95.50 100 SER A N 1
ATOM 819 C CA . SER A 1 100 ? -4.588 -8.882 -10.756 1.00 95.50 100 SER A CA 1
ATOM 820 C C . SER A 1 100 ? -5.516 -7.721 -11.140 1.00 95.50 100 SER A C 1
ATOM 822 O O . SER A 1 100 ? -5.545 -7.357 -12.319 1.00 95.50 100 SER A O 1
ATOM 824 N N . LYS A 1 101 ? -6.204 -7.098 -10.172 1.00 95.62 101 LYS A N 1
ATOM 825 C CA . LYS A 1 101 ? -7.057 -5.910 -10.355 1.00 95.62 101 LYS A CA 1
ATOM 826 C C . LYS A 1 101 ? -6.254 -4.714 -10.857 1.00 95.62 101 LYS A C 1
ATOM 828 O O . LYS A 1 101 ? -6.779 -3.915 -11.628 1.00 95.62 101 LYS A O 1
ATOM 833 N N . TYR A 1 102 ? -4.984 -4.616 -10.472 1.00 95.62 102 TYR A N 1
ATOM 834 C CA . TYR A 1 102 ? -4.131 -3.444 -10.668 1.00 95.62 102 TYR A CA 1
ATOM 835 C C . TYR A 1 102 ? -3.067 -3.603 -11.757 1.00 95.62 102 TYR A C 1
ATOM 837 O O . TYR A 1 102 ? -2.377 -2.643 -12.085 1.00 95.62 102 TYR A O 1
ATOM 845 N N . LYS A 1 103 ? -2.973 -4.771 -12.401 1.00 94.81 103 LYS A N 1
ATOM 846 C CA . LYS A 1 103 ? -2.000 -5.033 -13.482 1.00 94.81 103 LYS A CA 1
ATOM 847 C C . LYS A 1 103 ? -2.059 -4.067 -14.665 1.00 94.81 103 LYS A C 1
ATOM 849 O O . LYS A 1 103 ? -1.114 -4.004 -15.432 1.00 94.81 103 LYS A O 1
ATOM 854 N N . HIS A 1 104 ? -3.163 -3.348 -14.841 1.00 94.56 104 HIS A N 1
ATOM 855 C CA . HIS A 1 104 ? -3.317 -2.354 -15.901 1.00 94.56 104 HIS A CA 1
ATOM 856 C C . HIS A 1 104 ? -2.612 -1.015 -15.600 1.00 94.56 104 HIS A C 1
ATOM 858 O O . HIS A 1 104 ? -2.632 -0.131 -16.452 1.00 94.56 104 HIS A O 1
ATOM 864 N N . LEU A 1 105 ? -2.039 -0.851 -14.400 1.00 93.38 105 LEU A N 1
ATOM 865 C CA . LEU A 1 105 ? -1.347 0.367 -13.959 1.00 93.38 105 LEU A CA 1
ATOM 866 C C . LEU A 1 105 ? 0.176 0.333 -14.175 1.00 93.38 105 LEU A C 1
ATOM 868 O O . LEU A 1 105 ? 0.825 1.357 -13.946 1.00 93.38 105 LEU A O 1
ATOM 872 N N . VAL A 1 106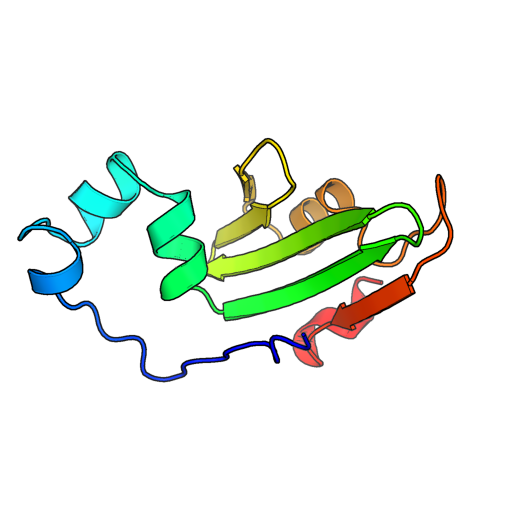 ? 0.730 -0.821 -14.568 1.00 87.81 106 VAL A N 1
ATOM 873 C CA . VAL A 1 106 ? 2.173 -1.071 -14.744 1.00 87.81 106 VAL A CA 1
ATOM 874 C C . VAL A 1 106 ? 2.558 -1.293 -16.197 1.00 87.81 106 VAL A C 1
ATOM 876 O O . VAL A 1 106 ? 1.744 -1.873 -16.951 1.00 87.81 106 VAL A O 1
#

Secondary structure (DSSP, 8-state):
--------TT----GGGGTT--HHHHHHH-HHHHHHHHSEEEEEEEETTS-EEEEEEETTEEEEE-SS-EEEES-HHHHHHHTTTT--SSS-EEEEEE-TTTGGG-

pLDDT: mean 87.17, std 15.48, range [31.75, 97.88]

Foldseek 3Di:
DDDDQPPPVCLDDDCVVVVNDDLVVCCVVPVPVSQSRPWHFQKKWAFPVGWIWTWTADPQWIWIDTPPDIDIDNDVLVSCVVRVAPHQPPGHIPDMDGHPVCVVSD

Radius of gyration: 14.23 Å; chains: 1; bounding box: 31×24×40 Å

Sequence (106 aa):
MFISPKYVPDAQWDPERWNGLSQEEAMEQMPGDVVMELGEEIASQSWRNGSWSNVYEYNGKFYSFDEVDMVEFDSPQDAFKRANIGRNDFDEIDSQYVDSKYKHLV